Protein AF-A0A1Q8YKH0-F1 (afdb_monomer_lite)

Sequence (77 aa):
MSEAKRGKRLNVLAAMLSTGELFSAKIWQSTTAEIFAGFIGLLKEHVGKKITVIIDNASVHKAKATKPIMALLENKV

Radius of gyration: 15.1 Å; chains: 1; bounding box: 32×25×47 Å

Structure (mmCIF, N/CA/C/O backbone):
data_AF-A0A1Q8YKH0-F1
#
_entry.id   AF-A0A1Q8YKH0-F1
#
loop_
_atom_site.group_PDB
_atom_site.id
_atom_site.type_symbol
_atom_site.label_atom_id
_atom_site.label_alt_id
_atom_site.label_comp_id
_atom_site.label_asym_id
_atom_site.label_entity_id
_atom_site.label_seq_id
_atom_site.pdbx_PDB_ins_code
_atom_site.Cartn_x
_atom_site.Cartn_y
_atom_site.Cartn_z
_atom_site.occupancy
_atom_site.B_iso_or_equiv
_atom_site.auth_seq_id
_atom_site.auth_comp_id
_atom_site.auth_asym_id
_atom_site.auth_atom_id
_atom_site.pdbx_PDB_model_num
ATOM 1 N N . MET A 1 1 ? 20.963 -11.757 -35.315 1.00 52.53 1 MET A N 1
ATOM 2 C CA . MET A 1 1 ? 20.321 -12.131 -34.037 1.00 52.53 1 MET A CA 1
ATOM 3 C C . MET A 1 1 ? 19.318 -11.044 -33.695 1.00 52.53 1 MET A C 1
ATOM 5 O O . MET A 1 1 ? 19.718 -9.891 -33.647 1.00 52.53 1 MET A O 1
ATOM 9 N N . SER A 1 2 ? 18.031 -11.367 -33.566 1.00 64.56 2 SER A N 1
ATOM 10 C CA . SER A 1 2 ? 17.016 -10.382 -33.172 1.00 64.56 2 SER A CA 1
ATOM 11 C C . SER A 1 2 ? 16.889 -10.406 -31.653 1.00 64.56 2 SER A C 1
ATOM 13 O O . SER A 1 2 ? 16.367 -11.374 -31.106 1.00 64.56 2 SER A O 1
ATOM 15 N N . GLU A 1 3 ? 17.366 -9.370 -30.963 1.00 65.62 3 GLU A N 1
ATOM 16 C CA . GLU A 1 3 ? 17.027 -9.169 -29.552 1.00 65.62 3 GLU A CA 1
ATOM 17 C C . GLU A 1 3 ? 15.522 -8.907 -29.451 1.00 65.62 3 GLU A C 1
ATOM 19 O O . GLU A 1 3 ? 15.000 -7.930 -29.994 1.00 65.62 3 GLU A O 1
ATOM 24 N N . ALA A 1 4 ? 14.790 -9.799 -28.784 1.00 76.25 4 ALA A N 1
ATOM 25 C CA . ALA A 1 4 ? 13.393 -9.546 -28.471 1.00 76.25 4 ALA A CA 1
ATOM 26 C C . ALA A 1 4 ? 13.319 -8.318 -27.550 1.00 76.25 4 ALA A C 1
ATOM 28 O O . ALA A 1 4 ? 13.825 -8.348 -26.425 1.00 76.25 4 ALA A O 1
ATOM 29 N N . LYS A 1 5 ? 12.684 -7.232 -28.013 1.00 76.12 5 LYS A N 1
ATOM 30 C CA . LYS A 1 5 ? 12.424 -6.060 -27.167 1.00 76.12 5 LYS A CA 1
ATOM 31 C C . LYS A 1 5 ? 11.597 -6.510 -25.967 1.00 76.12 5 LYS A C 1
ATOM 33 O O . LYS A 1 5 ? 10.434 -6.886 -26.100 1.00 76.12 5 LYS A O 1
ATOM 38 N N . ARG A 1 6 ? 12.205 -6.483 -24.782 1.00 71.56 6 ARG A N 1
ATOM 39 C CA . ARG A 1 6 ? 11.539 -6.859 -23.536 1.00 71.56 6 ARG A CA 1
ATOM 40 C C . ARG A 1 6 ? 10.399 -5.876 -23.262 1.00 71.56 6 ARG A C 1
ATOM 42 O O . ARG A 1 6 ? 10.635 -4.685 -23.075 1.00 71.56 6 ARG A O 1
ATOM 49 N N . GLY A 1 7 ? 9.168 -6.384 -23.259 1.00 78.62 7 GLY A N 1
ATOM 50 C CA . GLY A 1 7 ? 7.977 -5.596 -22.948 1.00 78.62 7 GLY A CA 1
ATOM 51 C C . GLY A 1 7 ? 7.982 -5.071 -21.510 1.00 78.62 7 GLY A C 1
ATOM 52 O O . GLY A 1 7 ? 8.666 -5.608 -20.630 1.00 78.62 7 GLY A O 1
ATOM 53 N N . LYS A 1 8 ? 7.196 -4.016 -21.259 1.00 82.50 8 LYS A N 1
ATOM 54 C CA . LYS A 1 8 ? 6.970 -3.509 -19.900 1.00 82.50 8 LYS A CA 1
ATOM 55 C C . LYS A 1 8 ? 6.287 -4.592 -19.064 1.00 82.50 8 LYS A C 1
ATOM 57 O O . LYS A 1 8 ? 5.343 -5.233 -19.519 1.00 82.50 8 LYS A O 1
ATOM 62 N N . ARG A 1 9 ? 6.770 -4.797 -17.840 1.00 88.31 9 ARG A N 1
ATOM 63 C CA . ARG A 1 9 ? 6.158 -5.731 -16.889 1.00 88.31 9 ARG A CA 1
ATOM 64 C C . ARG A 1 9 ? 5.017 -5.042 -16.158 1.00 88.31 9 ARG A C 1
ATOM 66 O O . ARG A 1 9 ? 5.161 -3.890 -15.750 1.00 88.31 9 ARG A O 1
ATOM 73 N N . LEU A 1 10 ? 3.920 -5.768 -15.980 1.00 93.75 10 LEU A N 1
ATOM 74 C CA . LEU A 1 10 ? 2.876 -5.388 -15.044 1.00 93.75 10 LEU A CA 1
ATOM 75 C C . LEU A 1 10 ? 3.351 -5.748 -13.638 1.00 93.75 10 LEU A C 1
ATOM 77 O O . LEU A 1 10 ? 3.554 -6.924 -13.345 1.00 93.75 10 LEU A O 1
ATOM 81 N N . ASN A 1 11 ? 3.529 -4.748 -12.786 1.00 92.38 11 ASN A N 1
ATOM 82 C CA . ASN A 1 11 ? 3.694 -4.955 -11.355 1.00 92.38 11 ASN A CA 1
ATOM 83 C C . ASN A 1 11 ? 2.356 -4.695 -10.662 1.00 92.38 11 ASN A C 1
ATOM 85 O O . ASN A 1 11 ? 1.568 -3.845 -11.088 1.00 92.38 11 ASN A O 1
ATOM 89 N N . VAL A 1 12 ? 2.099 -5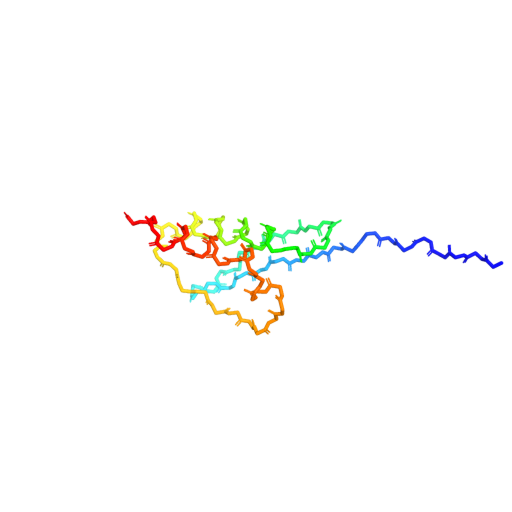.449 -9.600 1.00 94.38 12 VAL A N 1
ATOM 90 C CA . VAL A 1 12 ? 0.890 -5.322 -8.789 1.00 94.38 12 VAL A CA 1
ATOM 91 C C . VAL A 1 12 ? 1.315 -5.038 -7.360 1.00 94.38 12 VAL A C 1
ATOM 93 O O . VAL A 1 12 ? 2.121 -5.772 -6.794 1.00 94.38 12 VAL A O 1
ATOM 96 N N . LEU A 1 13 ? 0.774 -3.965 -6.795 1.00 93.12 13 LEU A N 1
ATOM 97 C CA . LEU A 1 13 ? 0.798 -3.716 -5.361 1.00 93.12 13 LEU A CA 1
ATOM 98 C C . LEU A 1 13 ? -0.542 -4.156 -4.799 1.00 93.12 13 LEU A C 1
ATOM 100 O O . LEU A 1 13 ? -1.581 -3.790 -5.347 1.00 93.12 13 LEU A O 1
ATOM 104 N N . ALA A 1 14 ? -0.523 -4.947 -3.736 1.00 94.88 14 ALA A N 1
ATOM 105 C CA . ALA A 1 14 ? -1.738 -5.391 -3.082 1.00 94.88 14 ALA A CA 1
ATOM 106 C C . ALA A 1 14 ? -1.549 -5.434 -1.567 1.00 94.88 14 ALA A C 1
ATOM 108 O O . ALA A 1 14 ? -0.474 -5.774 -1.076 1.00 94.88 14 ALA A O 1
ATOM 109 N N . ALA A 1 15 ? -2.606 -5.086 -0.845 1.00 94.44 15 ALA A N 1
ATOM 110 C CA . ALA A 1 15 ? -2.697 -5.173 0.598 1.00 94.44 15 ALA A CA 1
ATOM 111 C C . ALA A 1 15 ? -3.988 -5.906 0.952 1.00 94.44 15 ALA A C 1
ATOM 113 O O . ALA A 1 15 ? -5.066 -5.555 0.470 1.00 94.44 15 ALA A O 1
ATOM 114 N N . MET A 1 16 ? -3.865 -6.932 1.786 1.00 96.06 16 MET A N 1
ATOM 115 C CA . MET A 1 16 ? -5.005 -7.674 2.304 1.00 96.06 16 MET A CA 1
ATOM 116 C C . MET A 1 16 ? -5.401 -7.091 3.659 1.00 96.06 16 MET A C 1
ATOM 118 O O . MET A 1 16 ? -4.569 -6.983 4.561 1.00 96.06 16 MET A O 1
ATOM 122 N N . LEU A 1 17 ? -6.661 -6.687 3.787 1.00 94.19 17 LEU A N 1
ATOM 123 C CA . LEU A 1 17 ? -7.231 -6.172 5.025 1.00 94.19 17 LEU A CA 1
ATOM 124 C C . LEU A 1 17 ? -7.674 -7.324 5.932 1.00 94.19 17 LEU A C 1
ATOM 126 O O . LEU A 1 17 ? -7.956 -8.430 5.473 1.00 94.19 17 LEU A O 1
ATOM 130 N N . SER A 1 18 ? -7.805 -7.057 7.233 1.00 91.38 18 SER A N 1
ATOM 131 C CA . SER A 1 18 ? -8.307 -8.047 8.200 1.00 91.38 18 SER A CA 1
ATOM 132 C C . SER A 1 18 ? -9.758 -8.471 7.946 1.00 91.38 18 SER A C 1
ATOM 134 O O . SER A 1 18 ? -10.187 -9.507 8.441 1.00 91.38 18 SER A O 1
ATOM 136 N N . THR A 1 19 ? -10.504 -7.693 7.160 1.00 93.00 19 THR A N 1
ATOM 137 C CA . THR A 1 19 ? -11.846 -8.032 6.667 1.00 93.00 19 THR A CA 1
ATOM 138 C C . THR A 1 19 ? -11.828 -9.101 5.571 1.00 93.00 19 THR A C 1
ATOM 140 O O . THR A 1 19 ? -12.888 -9.568 5.168 1.00 93.00 19 THR A O 1
ATOM 143 N N . GLY A 1 20 ? -10.648 -9.474 5.066 1.00 94.50 20 GLY A N 1
ATOM 144 C CA . GLY A 1 20 ? -10.482 -10.341 3.899 1.00 94.50 20 GLY A CA 1
ATOM 145 C C . GLY A 1 20 ? -10.544 -9.596 2.563 1.00 94.50 20 GLY A C 1
ATOM 146 O O . GLY A 1 20 ? -10.346 -10.205 1.515 1.00 94.50 20 GLY A O 1
ATOM 147 N N . GLU A 1 21 ? -10.785 -8.284 2.574 1.00 96.31 21 GLU A N 1
ATOM 148 C CA . GLU A 1 21 ? -10.770 -7.461 1.366 1.00 96.31 21 GLU A CA 1
ATOM 149 C C . GLU A 1 21 ? -9.342 -7.293 0.824 1.00 96.31 21 GLU A C 1
ATOM 151 O O . GLU A 1 21 ? -8.405 -7.011 1.576 1.00 96.31 21 GLU A O 1
ATOM 156 N N . LEU A 1 22 ? -9.180 -7.423 -0.496 1.00 96.50 22 LEU A N 1
ATOM 157 C CA . LEU A 1 22 ? -7.922 -7.161 -1.189 1.00 96.50 22 LEU A CA 1
ATOM 158 C C . LEU A 1 22 ? -7.964 -5.793 -1.879 1.00 96.50 22 LEU A C 1
ATOM 160 O O . LEU A 1 22 ? -8.634 -5.620 -2.896 1.00 96.50 22 LEU A O 1
ATOM 164 N N . PHE A 1 23 ? -7.172 -4.847 -1.381 1.00 95.88 23 PHE A N 1
ATOM 165 C CA . PHE A 1 23 ? -6.949 -3.562 -2.036 1.00 95.88 23 PHE A CA 1
ATOM 166 C C . PHE A 1 23 ? -5.728 -3.661 -2.954 1.00 95.88 23 PHE A C 1
ATOM 168 O O . PHE A 1 23 ? -4.663 -4.092 -2.510 1.00 95.88 23 PHE A O 1
ATOM 175 N N . SER A 1 24 ? -5.843 -3.288 -4.234 1.00 96.75 24 SER A N 1
ATOM 176 C CA . SER A 1 24 ? -4.738 -3.455 -5.189 1.00 96.75 24 SER A CA 1
ATOM 177 C C . SER A 1 24 ? -4.629 -2.353 -6.240 1.00 96.75 24 SER A C 1
ATOM 179 O O . SER A 1 24 ? -5.616 -1.734 -6.627 1.00 96.75 24 SER A O 1
ATOM 181 N N . ALA A 1 25 ? -3.407 -2.144 -6.733 1.00 94.81 25 ALA A N 1
ATOM 182 C CA . ALA A 1 25 ? -3.077 -1.241 -7.826 1.00 94.81 25 ALA A CA 1
ATOM 183 C C . ALA A 1 25 ? -2.183 -1.945 -8.856 1.00 94.81 25 ALA A C 1
ATOM 185 O O . ALA A 1 25 ? -1.257 -2.682 -8.511 1.00 94.81 25 ALA A O 1
ATOM 186 N N . LYS A 1 26 ? -2.458 -1.696 -10.139 1.00 95.31 26 LYS A N 1
ATOM 187 C CA . LYS A 1 26 ? -1.749 -2.280 -11.286 1.00 95.31 26 LYS A CA 1
ATOM 188 C C . LYS A 1 26 ? -0.920 -1.199 -11.971 1.00 95.31 26 LYS A C 1
ATOM 190 O O . LYS A 1 26 ? -1.468 -0.172 -12.360 1.00 95.31 26 LYS A O 1
ATOM 195 N N . ILE A 1 27 ? 0.377 -1.436 -12.151 1.00 91.75 27 ILE A N 1
ATOM 196 C CA . ILE A 1 27 ? 1.301 -0.463 -12.747 1.00 91.75 27 ILE A CA 1
ATOM 197 C C . ILE A 1 27 ? 2.165 -1.104 -13.838 1.00 91.75 27 ILE A C 1
ATOM 199 O O . ILE A 1 27 ? 2.745 -2.171 -13.657 1.00 91.75 27 ILE A O 1
ATOM 203 N N . TRP A 1 28 ? 2.306 -0.427 -14.976 1.00 92.19 28 TRP A N 1
ATOM 204 C CA . TRP A 1 28 ? 3.164 -0.859 -16.093 1.00 92.19 28 TRP A CA 1
ATOM 205 C 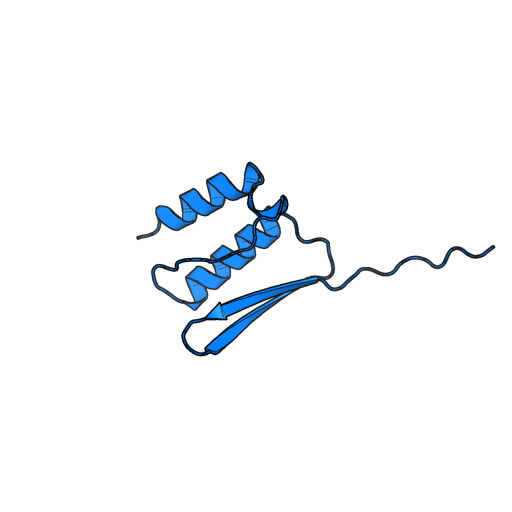C . TRP A 1 28 ? 4.593 -0.306 -15.980 1.00 92.19 28 TRP A C 1
ATOM 207 O O . TRP A 1 28 ? 5.216 0.074 -16.973 1.00 92.19 28 TRP A O 1
ATOM 217 N N . GLN A 1 29 ? 5.101 -0.207 -14.753 1.00 87.31 29 GLN A N 1
ATOM 218 C CA . GLN A 1 29 ? 6.431 0.309 -14.433 1.00 87.31 29 GLN A CA 1
ATOM 219 C C . GLN A 1 29 ? 6.969 -0.343 -13.160 1.00 87.31 29 GLN A C 1
ATOM 221 O O . GLN A 1 29 ? 6.216 -0.983 -12.429 1.00 87.31 29 GLN A O 1
ATOM 226 N N . SER A 1 30 ? 8.269 -0.203 -12.905 1.00 86.88 30 SER A N 1
ATOM 227 C CA . SER A 1 30 ? 8.905 -0.717 -11.688 1.00 86.88 30 SER A CA 1
ATOM 228 C C . SER A 1 30 ? 8.294 -0.106 -10.429 1.00 86.88 30 SER A C 1
ATOM 230 O O . SER A 1 30 ? 8.022 1.090 -10.402 1.00 86.88 30 SER A O 1
ATOM 232 N N . THR A 1 31 ? 8.144 -0.909 -9.377 1.00 84.81 31 THR A N 1
ATOM 233 C CA . THR A 1 31 ? 7.728 -0.440 -8.051 1.00 84.81 31 THR A CA 1
ATOM 234 C C . THR A 1 31 ? 8.864 0.342 -7.393 1.00 84.81 31 THR A C 1
ATOM 236 O O . THR A 1 31 ? 9.831 -0.247 -6.911 1.00 84.81 31 THR A O 1
ATOM 239 N N . THR A 1 32 ? 8.761 1.670 -7.385 1.00 85.44 32 THR A N 1
ATOM 240 C CA . THR A 1 32 ? 9.680 2.553 -6.654 1.00 85.44 32 THR A CA 1
ATOM 241 C C . THR A 1 32 ? 9.147 2.854 -5.251 1.00 85.44 32 THR A C 1
ATOM 243 O O . THR A 1 32 ? 8.002 2.526 -4.923 1.00 85.44 32 THR A O 1
ATOM 246 N N . ALA A 1 33 ? 9.967 3.495 -4.417 1.00 81.19 33 ALA A N 1
ATOM 247 C CA . ALA A 1 33 ? 9.562 3.904 -3.074 1.00 81.19 33 ALA A CA 1
ATOM 248 C C . ALA A 1 33 ? 8.390 4.904 -3.100 1.00 81.19 33 ALA A C 1
ATOM 250 O O . ALA A 1 33 ? 7.497 4.822 -2.263 1.00 81.19 33 ALA A O 1
ATOM 251 N N . GLU A 1 34 ? 8.357 5.805 -4.084 1.00 83.19 34 GLU A N 1
ATOM 252 C CA . GLU A 1 34 ? 7.310 6.814 -4.277 1.00 83.19 34 GLU A CA 1
ATOM 253 C C . GLU A 1 34 ? 5.977 6.177 -4.676 1.00 83.19 34 GLU A C 1
ATOM 255 O O . GLU A 1 34 ? 4.923 6.551 -4.168 1.00 83.19 34 GLU A O 1
ATOM 260 N N . ILE A 1 35 ? 6.014 5.173 -5.555 1.00 87.12 35 ILE A N 1
ATOM 261 C CA . ILE A 1 35 ? 4.816 4.420 -5.943 1.00 87.12 35 ILE A CA 1
ATOM 262 C C . ILE A 1 35 ? 4.278 3.638 -4.747 1.00 87.12 35 ILE A C 1
ATOM 264 O O . ILE A 1 35 ? 3.076 3.651 -4.492 1.00 87.12 35 ILE A O 1
ATOM 268 N N . PHE A 1 36 ? 5.163 2.966 -4.007 1.00 85.50 36 PHE A N 1
ATOM 269 C CA . PHE A 1 36 ? 4.783 2.244 -2.797 1.00 85.50 36 PHE A CA 1
ATOM 270 C C . PHE A 1 36 ? 4.143 3.187 -1.771 1.00 85.50 36 PHE A C 1
ATOM 272 O O . PHE A 1 36 ? 3.082 2.896 -1.229 1.00 85.50 36 PHE A O 1
ATOM 279 N N . ALA A 1 37 ? 4.739 4.355 -1.563 1.00 83.69 37 ALA A N 1
ATOM 280 C CA . ALA A 1 37 ? 4.207 5.395 -0.703 1.00 83.69 37 ALA A CA 1
ATOM 281 C C . ALA A 1 37 ? 2.823 5.897 -1.120 1.00 83.69 37 ALA A C 1
ATOM 283 O O . ALA A 1 37 ? 1.925 5.983 -0.283 1.00 83.69 37 ALA A O 1
ATOM 284 N N . GLY A 1 38 ? 2.639 6.188 -2.411 1.00 87.50 38 GLY A N 1
ATOM 285 C CA . GLY A 1 38 ? 1.341 6.574 -2.960 1.00 87.50 38 GLY A CA 1
ATOM 286 C C . GLY A 1 38 ? 0.289 5.488 -2.741 1.00 87.50 38 GLY A C 1
ATOM 287 O O . GLY A 1 38 ? -0.825 5.786 -2.321 1.00 87.50 38 GLY A O 1
ATOM 288 N N . PHE A 1 39 ? 0.662 4.219 -2.925 1.00 90.88 39 PHE A N 1
ATOM 289 C CA . PHE A 1 39 ? -0.217 3.087 -2.643 1.00 90.88 39 PHE A CA 1
ATOM 290 C C . PHE A 1 39 ? -0.640 3.021 -1.167 1.00 90.88 39 PHE A C 1
ATOM 292 O O . PHE A 1 39 ? -1.823 2.837 -0.894 1.00 90.88 39 PHE A O 1
ATOM 299 N N . ILE A 1 40 ? 0.276 3.228 -0.211 1.00 88.62 40 ILE A N 1
ATOM 300 C CA . ILE A 1 40 ? -0.090 3.274 1.216 1.00 88.62 40 ILE A CA 1
ATOM 301 C C . ILE A 1 40 ? -0.981 4.484 1.535 1.00 88.62 40 ILE A C 1
ATOM 303 O O . ILE A 1 40 ? -1.900 4.363 2.342 1.00 88.62 40 ILE A O 1
ATOM 307 N N . GLY A 1 41 ? -0.750 5.635 0.895 1.00 87.81 41 GLY A N 1
ATOM 308 C CA . GLY A 1 41 ? -1.624 6.804 1.022 1.00 87.81 41 GLY A CA 1
ATOM 309 C C . GLY A 1 41 ? -3.066 6.489 0.619 1.00 87.81 41 GLY A C 1
ATOM 310 O O . GLY A 1 41 ? -3.980 6.691 1.415 1.00 87.81 41 GLY A O 1
ATOM 311 N N . LEU A 1 42 ? -3.247 5.891 -0.563 1.00 91.88 42 LEU A N 1
ATOM 312 C CA . LEU A 1 42 ? -4.555 5.445 -1.053 1.00 91.88 42 LEU A CA 1
ATOM 313 C C . LEU A 1 42 ? -5.175 4.370 -0.153 1.00 91.88 42 LEU A C 1
ATOM 315 O O . LEU A 1 42 ? -6.371 4.407 0.112 1.00 91.88 42 LEU A O 1
ATOM 319 N N . LEU A 1 43 ? -4.369 3.438 0.364 1.00 91.81 43 LEU A N 1
ATOM 320 C CA . LEU A 1 43 ? -4.835 2.418 1.304 1.00 91.81 43 LEU A CA 1
ATOM 321 C C . LEU A 1 43 ? -5.350 3.043 2.609 1.00 91.81 43 LEU A C 1
ATOM 323 O O . LEU A 1 43 ? -6.381 2.623 3.128 1.00 91.81 43 LEU A O 1
ATOM 327 N N . LYS A 1 44 ? -4.653 4.054 3.144 1.00 88.75 44 LYS A N 1
ATOM 328 C CA . LYS A 1 44 ? -5.090 4.778 4.345 1.00 88.75 44 LYS A CA 1
ATOM 329 C C . LYS A 1 44 ? -6.402 5.521 4.094 1.00 88.75 44 LYS A C 1
ATOM 331 O O . LYS A 1 44 ? -7.276 5.484 4.956 1.00 88.75 44 LYS A O 1
ATOM 336 N N . GLU A 1 45 ? -6.542 6.170 2.939 1.00 90.94 45 GLU A N 1
ATOM 337 C CA . GLU A 1 45 ? -7.781 6.851 2.541 1.00 90.94 45 GLU A CA 1
ATOM 338 C C . GLU A 1 45 ? -8.945 5.868 2.384 1.00 90.94 45 GLU A C 1
ATOM 340 O O . GLU A 1 45 ? -10.017 6.116 2.928 1.00 90.94 45 GLU A O 1
ATOM 345 N N . HIS A 1 46 ? -8.712 4.720 1.739 1.00 92.94 46 HIS A N 1
ATOM 346 C CA . HIS A 1 46 ? -9.701 3.648 1.583 1.00 92.94 46 HIS A CA 1
ATOM 347 C C . HIS A 1 46 ? -10.181 3.092 2.928 1.00 92.94 46 HIS A C 1
ATOM 349 O O . HIS A 1 46 ? -11.372 2.886 3.136 1.00 92.94 46 HIS A O 1
ATOM 355 N N . VAL A 1 47 ? -9.258 2.868 3.869 1.00 91.56 47 VAL A N 1
ATOM 356 C CA . VAL A 1 47 ? -9.591 2.318 5.191 1.00 91.56 47 VAL A CA 1
ATOM 357 C C . VAL A 1 47 ? -10.217 3.371 6.119 1.00 91.56 47 VAL A C 1
ATOM 359 O O . VAL A 1 47 ? -10.984 3.017 7.014 1.00 91.56 47 VAL A O 1
ATOM 362 N N . GLY A 1 48 ? -9.894 4.656 5.939 1.00 90.19 48 GLY A N 1
ATOM 363 C CA . GLY A 1 48 ? -10.500 5.777 6.671 1.00 90.19 48 GLY A CA 1
ATOM 364 C C . GLY A 1 48 ? -10.149 5.860 8.164 1.00 90.19 48 GLY A C 1
ATOM 365 O O . GLY A 1 48 ? -10.734 6.654 8.896 1.00 90.19 48 GLY A O 1
ATOM 366 N N . LYS A 1 49 ? -9.205 5.045 8.648 1.00 87.12 49 LYS A N 1
ATOM 367 C CA . LYS A 1 49 ? -8.756 4.998 10.051 1.00 87.12 49 LYS A CA 1
ATOM 368 C C . LYS A 1 49 ? -7.271 4.655 10.141 1.00 87.12 49 LYS A C 1
ATOM 370 O O . LYS A 1 49 ? -6.620 4.385 9.133 1.00 87.12 49 LYS A O 1
ATOM 375 N N . LYS A 1 50 ? -6.718 4.661 11.358 1.00 84.69 50 LYS A N 1
ATOM 376 C CA . LYS A 1 50 ? -5.330 4.243 11.601 1.00 84.69 50 LYS A CA 1
ATOM 377 C C . LYS A 1 50 ? -5.117 2.809 11.102 1.00 84.69 50 LYS A C 1
ATOM 379 O O . LYS A 1 50 ? -5.894 1.917 11.437 1.00 84.69 50 LYS A O 1
ATOM 384 N N . ILE A 1 51 ? -4.052 2.605 10.329 1.00 86.19 51 ILE A N 1
ATOM 385 C CA . ILE A 1 51 ? -3.659 1.300 9.791 1.00 86.19 51 ILE A CA 1
ATOM 386 C C . ILE A 1 51 ? -2.286 0.893 10.316 1.00 86.19 51 ILE A C 1
ATOM 388 O O . ILE A 1 51 ? -1.395 1.727 10.474 1.00 86.19 51 ILE A O 1
ATOM 392 N N . THR A 1 52 ? -2.118 -0.405 10.550 1.00 86.31 52 THR A N 1
ATOM 393 C CA . THR A 1 52 ? -0.816 -1.039 10.763 1.00 86.31 52 THR A CA 1
ATOM 394 C C . THR A 1 52 ? -0.503 -1.854 9.521 1.00 86.31 52 THR A C 1
ATOM 396 O O . THR A 1 52 ? -1.308 -2.690 9.116 1.00 86.31 52 THR A O 1
ATOM 399 N N . VAL A 1 53 ? 0.650 -1.601 8.905 1.00 84.69 53 VAL A N 1
ATOM 400 C CA . VAL A 1 53 ? 1.058 -2.272 7.668 1.00 84.69 53 VAL A CA 1
ATOM 401 C C . VAL A 1 53 ? 2.144 -3.293 7.998 1.00 84.69 53 VAL A C 1
ATOM 403 O O . VAL A 1 53 ? 3.168 -2.941 8.580 1.00 84.69 53 VAL A O 1
ATOM 406 N N . ILE A 1 54 ? 1.918 -4.551 7.618 1.00 85.62 54 ILE A N 1
ATOM 407 C CA . ILE A 1 54 ? 2.905 -5.630 7.714 1.00 85.62 54 ILE A CA 1
ATOM 408 C C . ILE A 1 54 ? 3.463 -5.855 6.311 1.00 85.62 54 ILE A C 1
ATOM 410 O O . ILE A 1 54 ? 2.712 -6.167 5.390 1.00 85.62 54 ILE A O 1
ATOM 414 N N . ILE A 1 55 ? 4.769 -5.673 6.150 1.00 83.94 55 ILE A N 1
ATOM 415 C CA . ILE A 1 55 ? 5.486 -5.845 4.882 1.00 83.94 55 ILE A CA 1
ATOM 416 C C . ILE A 1 55 ? 6.751 -6.661 5.110 1.00 83.94 55 ILE A C 1
ATOM 418 O O . ILE A 1 55 ? 7.279 -6.711 6.223 1.00 83.94 55 ILE A O 1
ATOM 422 N N . ASP A 1 56 ? 7.232 -7.303 4.052 1.00 79.75 56 ASP A N 1
ATOM 423 C CA . ASP A 1 56 ? 8.498 -8.013 4.084 1.00 79.75 56 ASP A CA 1
ATOM 424 C C . ASP A 1 56 ? 9.688 -7.040 4.128 1.00 79.75 56 ASP A C 1
ATOM 426 O O . ASP A 1 56 ? 9.582 -5.819 3.979 1.00 79.75 56 ASP A O 1
ATOM 430 N N . ASN A 1 57 ? 10.870 -7.595 4.370 1.00 72.81 57 ASN A N 1
ATOM 431 C CA . ASN A 1 57 ? 12.075 -6.821 4.635 1.00 72.81 57 ASN A CA 1
ATOM 432 C C . ASN A 1 57 ? 12.823 -6.397 3.355 1.00 72.81 57 ASN A C 1
ATOM 434 O O . ASN A 1 57 ? 14.059 -6.406 3.335 1.00 72.81 57 ASN A O 1
ATOM 438 N N . ALA A 1 58 ? 12.104 -6.068 2.277 1.00 68.88 58 ALA A N 1
ATOM 439 C CA . ALA A 1 58 ? 12.716 -5.716 1.000 1.00 68.88 58 ALA A CA 1
ATOM 440 C C . ALA A 1 58 ? 13.395 -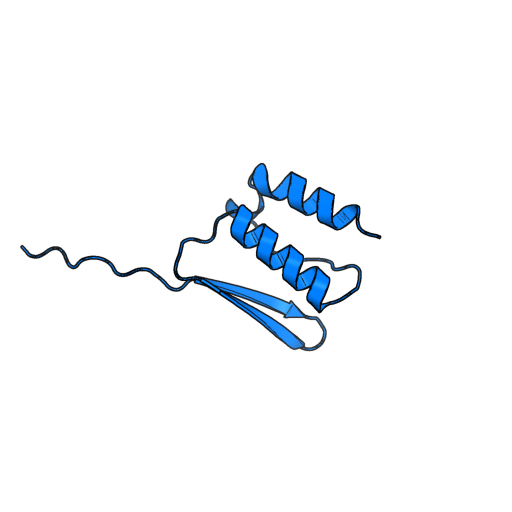4.334 1.041 1.00 68.88 58 ALA A C 1
ATOM 442 O O . ALA A 1 58 ? 12.973 -3.404 1.735 1.00 68.88 58 ALA A O 1
ATOM 443 N N . SER A 1 59 ? 14.459 -4.168 0.251 1.00 64.81 59 SER A N 1
ATOM 444 C CA . SER A 1 59 ? 15.247 -2.926 0.190 1.00 64.81 59 SER A CA 1
ATOM 445 C C . SER A 1 59 ? 14.416 -1.702 -0.216 1.00 64.81 59 SER A C 1
ATOM 447 O O . SER A 1 59 ? 14.669 -0.600 0.272 1.00 64.81 59 SER A O 1
ATOM 449 N N . VAL A 1 60 ? 13.381 -1.900 -1.038 1.00 62.78 60 VAL A N 1
ATOM 450 C CA . VAL A 1 60 ? 12.450 -0.848 -1.478 1.00 62.78 60 VAL A CA 1
ATOM 451 C C . VAL A 1 60 ? 11.604 -0.292 -0.328 1.00 62.78 60 VAL A C 1
ATOM 453 O O . VAL A 1 60 ? 11.244 0.881 -0.345 1.00 62.78 60 VAL A O 1
ATOM 456 N N . HIS A 1 61 ? 11.346 -1.100 0.705 1.00 60.84 61 HIS A N 1
ATOM 457 C CA . HIS A 1 61 ? 10.578 -0.712 1.891 1.00 60.84 61 HIS A CA 1
ATOM 458 C C . HIS A 1 61 ? 11.433 0.031 2.926 1.00 60.84 61 HIS A C 1
ATOM 460 O O . HIS A 1 61 ? 10.921 0.847 3.690 1.00 60.84 61 HIS A O 1
ATOM 466 N N . LYS A 1 62 ? 12.751 -0.200 2.905 1.00 59.06 62 LYS A N 1
ATOM 467 C CA . LYS A 1 62 ? 13.758 0.443 3.768 1.00 59.06 62 LYS A CA 1
ATOM 468 C C . LYS A 1 62 ? 14.346 1.736 3.212 1.00 59.06 62 LYS A C 1
ATOM 470 O O . LYS A 1 62 ? 15.139 2.381 3.903 1.00 59.06 62 LYS A O 1
ATOM 475 N N . ALA A 1 63 ? 14.042 2.079 1.961 1.00 58.44 63 ALA A N 1
ATOM 476 C CA . ALA A 1 63 ? 14.664 3.210 1.293 1.00 58.44 63 ALA A CA 1
ATOM 477 C C . ALA A 1 63 ? 14.488 4.494 2.117 1.00 58.44 63 ALA A C 1
ATOM 479 O O . ALA A 1 63 ? 13.434 4.754 2.685 1.00 58.44 63 ALA A O 1
ATOM 480 N N . LYS A 1 64 ? 15.510 5.354 2.156 1.00 57.44 64 LYS A N 1
ATOM 481 C CA . LYS A 1 64 ? 15.453 6.647 2.866 1.00 57.44 64 LYS A CA 1
ATOM 482 C C . LYS A 1 64 ? 14.239 7.501 2.444 1.00 57.44 64 LYS A C 1
ATOM 484 O O . LYS A 1 64 ? 13.778 8.319 3.231 1.00 57.44 64 LYS A O 1
ATOM 489 N N . ALA A 1 65 ? 13.713 7.254 1.241 1.00 57.22 65 ALA A N 1
ATOM 490 C CA . ALA A 1 65 ? 12.502 7.842 0.680 1.00 57.22 65 ALA A CA 1
ATOM 491 C C . ALA A 1 65 ? 11.184 7.342 1.311 1.00 57.22 65 ALA A C 1
ATOM 493 O O . ALA A 1 65 ? 10.226 8.103 1.346 1.00 57.22 65 ALA A O 1
ATOM 494 N N . THR A 1 66 ? 11.105 6.121 1.860 1.00 60.19 66 THR A N 1
ATOM 495 C CA . THR A 1 66 ? 9.880 5.634 2.529 1.00 60.19 66 THR A CA 1
ATOM 496 C C . THR A 1 66 ? 9.703 6.230 3.924 1.00 60.19 66 THR A C 1
ATOM 498 O O . THR A 1 66 ? 8.572 6.451 4.344 1.00 60.19 66 THR A O 1
ATOM 501 N N . LYS A 1 67 ? 10.796 6.568 4.626 1.00 66.19 67 LYS A N 1
ATOM 502 C CA . LYS A 1 67 ? 10.763 7.189 5.967 1.00 66.19 67 LYS A CA 1
ATOM 503 C C . LYS A 1 67 ? 9.897 8.457 6.064 1.00 66.19 67 LYS A C 1
ATOM 505 O O . LYS A 1 67 ? 9.044 8.491 6.946 1.00 66.19 67 LYS A O 1
ATOM 510 N N . PRO A 1 68 ? 10.065 9.487 5.212 1.00 61.91 68 PRO A N 1
ATOM 511 C CA . PRO A 1 68 ? 9.231 10.687 5.287 1.00 61.91 68 PRO A CA 1
ATOM 512 C C . PRO A 1 68 ? 7.757 10.402 4.978 1.00 61.91 68 PRO A C 1
ATOM 514 O O . PRO A 1 68 ? 6.884 11.022 5.572 1.00 61.91 68 PRO A O 1
ATOM 517 N N . ILE A 1 69 ? 7.458 9.428 4.115 1.00 61.62 69 ILE A N 1
ATOM 518 C CA . ILE A 1 69 ? 6.074 9.026 3.831 1.00 61.62 69 ILE A CA 1
ATOM 519 C C . ILE A 1 69 ? 5.463 8.302 5.035 1.00 61.62 69 ILE A C 1
ATOM 521 O O . ILE A 1 69 ? 4.339 8.617 5.415 1.00 61.62 69 ILE A O 1
ATOM 525 N N . MET A 1 70 ? 6.195 7.383 5.672 1.00 63.84 70 MET A N 1
ATOM 526 C CA . MET A 1 70 ? 5.736 6.741 6.909 1.00 63.84 70 MET A CA 1
ATOM 527 C C . MET A 1 70 ? 5.481 7.784 8.009 1.00 63.84 70 MET A C 1
ATOM 529 O O . MET A 1 70 ? 4.427 7.763 8.636 1.00 63.84 70 MET A O 1
ATOM 533 N N . ALA A 1 71 ? 6.370 8.773 8.151 1.00 63.91 71 ALA A N 1
ATOM 534 C CA . ALA A 1 71 ? 6.198 9.879 9.095 1.00 63.91 71 ALA A CA 1
ATOM 535 C C . ALA A 1 71 ? 4.983 10.783 8.771 1.00 63.91 7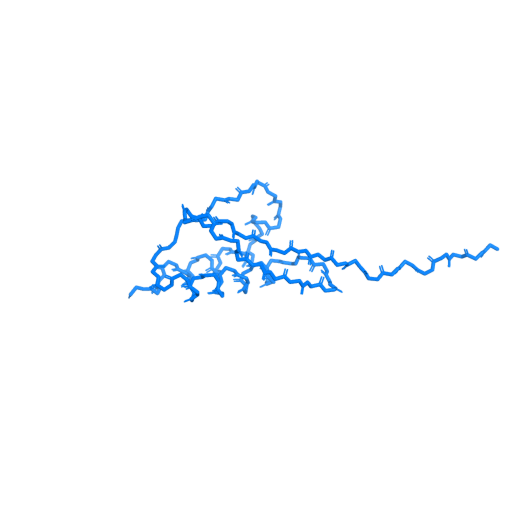1 ALA A C 1
ATOM 537 O O . ALA A 1 71 ? 4.324 11.292 9.677 1.00 63.91 71 ALA A O 1
ATOM 538 N N . LEU A 1 72 ? 4.639 10.982 7.492 1.00 56.16 72 LEU A N 1
ATOM 539 C CA . LEU A 1 72 ? 3.430 11.719 7.083 1.00 56.16 72 LEU A CA 1
ATOM 540 C C . LEU A 1 72 ? 2.139 10.937 7.376 1.00 56.16 72 LEU A C 1
ATOM 542 O O . LEU A 1 72 ? 1.098 11.531 7.661 1.00 56.16 72 LEU A O 1
ATOM 546 N N . LEU A 1 73 ? 2.193 9.605 7.331 1.00 57.53 73 LEU A N 1
ATOM 547 C CA . LEU A 1 73 ? 1.062 8.743 7.676 1.00 57.53 73 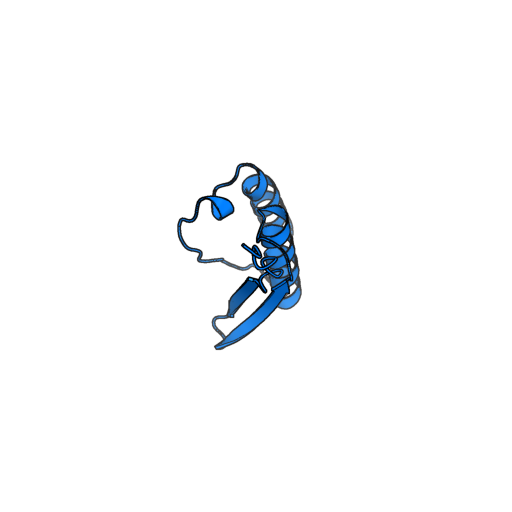LEU A CA 1
ATOM 548 C C . LEU A 1 73 ? 0.825 8.676 9.190 1.00 57.53 73 LEU A C 1
ATOM 550 O O . LEU A 1 73 ? -0.331 8.550 9.599 1.00 57.53 73 LEU A O 1
ATOM 554 N N . GLU A 1 74 ? 1.876 8.809 10.000 1.00 60.84 74 GLU A N 1
ATOM 555 C CA . GLU A 1 74 ? 1.793 8.891 11.465 1.00 60.84 74 GLU A CA 1
ATOM 556 C C . GLU A 1 74 ? 1.133 10.194 11.954 1.00 60.84 74 GLU A C 1
ATOM 558 O O . GLU A 1 74 ? 0.405 10.163 12.941 1.00 60.84 74 GLU A O 1
ATOM 563 N N . ASN A 1 75 ? 1.314 11.310 11.236 1.00 53.19 75 ASN A N 1
ATOM 564 C CA . ASN A 1 75 ? 0.887 12.652 11.670 1.00 53.19 75 ASN A CA 1
ATOM 565 C C . ASN A 1 75 ? -0.506 13.108 11.192 1.00 53.19 75 ASN A C 1
ATOM 567 O O . ASN A 1 75 ? -0.950 14.193 11.554 1.00 53.19 75 ASN A O 1
ATOM 571 N N . LYS A 1 76 ? -1.216 12.313 10.383 1.00 45.03 76 LYS A N 1
ATOM 572 C CA . LYS A 1 76 ? -2.641 12.553 10.077 1.00 45.03 76 LYS A CA 1
ATOM 573 C C . LYS A 1 76 ? -3.505 11.742 11.051 1.00 45.03 76 LYS A C 1
ATOM 575 O O . LYS A 1 76 ? -3.839 10.594 10.727 1.00 45.03 76 LYS A O 1
ATOM 580 N N . VAL A 1 77 ? -3.804 12.336 12.209 1.00 42.31 77 VAL A N 1
ATOM 581 C CA . VAL A 1 77 ? -4.877 11.978 13.158 1.00 42.31 77 VAL A CA 1
ATOM 582 C C . VAL A 1 77 ? -5.676 13.240 13.436 1.00 42.31 77 VAL A C 1
ATOM 584 O O . VAL A 1 77 ? -5.023 14.278 13.676 1.00 42.31 77 VAL A O 1
#

Organism: NCBI:txid1111071

Foldseek 3Di:
DDDDDDAQDWDKDWDQDPVRDIDIDIDSHDDALVNVLVSVVVVCVVVVDDDDDDDDPDPRCVDPSNVVSVVVSVPPD

pLDDT: mean 79.73, std 14.66, range [42.31, 96.75]

Secondary structure (DSSP, 8-state):
-----PPPPPEEEEEE-TTS-EEEEEESS---HHHHHHHHHHHHHHH-S---------HHHHSTTHHHHHHHHHS--

InterPro domains:
  IPR038717 Tc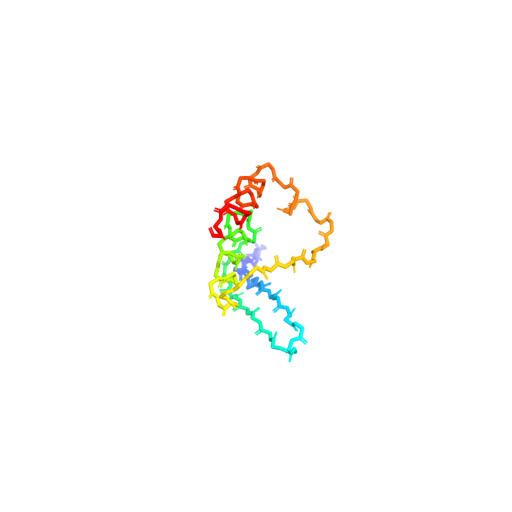1-like transposase, DDE domain [PF13358] (3-70)